Protein AF-A0A358PIS2-F1 (afdb_monomer_lite)

Structure (mmCIF, N/CA/C/O backbone):
data_AF-A0A358PIS2-F1
#
_entry.id   AF-A0A358PIS2-F1
#
loop_
_atom_site.group_PDB
_atom_site.id
_atom_site.type_symbol
_atom_site.label_atom_id
_atom_site.label_alt_id
_atom_site.label_comp_id
_atom_site.label_asym_id
_atom_site.label_entity_id
_atom_site.label_seq_id
_atom_site.pdbx_PDB_ins_code
_atom_site.Cartn_x
_atom_site.Cartn_y
_atom_site.Cartn_z
_atom_site.occupancy
_atom_site.B_iso_or_equiv
_atom_site.auth_seq_id
_atom_site.auth_comp_id
_atom_site.auth_asym_id
_atom_site.auth_atom_id
_atom_site.pdbx_PDB_model_num
ATOM 1 N N . ASN A 1 1 ? 1.738 -4.407 18.887 1.00 86.12 1 ASN A N 1
ATOM 2 C CA . ASN A 1 1 ? 1.265 -5.469 19.805 1.00 86.12 1 ASN A CA 1
ATOM 3 C C . ASN A 1 1 ? -0.215 -5.303 20.120 1.00 86.12 1 ASN A C 1
ATOM 5 O O . ASN A 1 1 ? -0.582 -5.015 21.252 1.00 86.12 1 ASN A O 1
ATOM 9 N N . TYR A 1 2 ? -1.059 -5.470 19.109 1.00 96.38 2 TYR A N 1
ATOM 10 C CA . TYR A 1 2 ? -2.505 -5.566 19.264 1.00 96.38 2 TYR A CA 1
ATOM 11 C C . TYR A 1 2 ? -2.885 -6.890 19.948 1.00 96.38 2 TYR A C 1
ATOM 13 O O . TYR A 1 2 ? -2.220 -7.907 19.746 1.00 96.38 2 TYR A O 1
ATOM 21 N N . ASP A 1 3 ? -3.918 -6.888 20.786 1.00 96.06 3 ASP A N 1
ATOM 22 C CA . ASP A 1 3 ? -4.254 -7.997 21.689 1.00 96.06 3 ASP A CA 1
ATOM 23 C C . ASP A 1 3 ? -5.339 -8.950 21.153 1.00 96.06 3 ASP A C 1
ATOM 25 O O . ASP A 1 3 ? -5.539 -10.032 21.720 1.00 96.06 3 ASP A O 1
ATOM 29 N N . GLY A 1 4 ? -5.977 -8.594 20.035 1.00 96.25 4 GLY A N 1
ATOM 30 C CA . GLY A 1 4 ? -7.097 -9.323 19.434 1.00 96.25 4 GLY A CA 1
ATOM 31 C C . GLY A 1 4 ? -8.482 -8.842 19.889 1.00 96.25 4 GLY A C 1
ATOM 32 O O . GLY A 1 4 ? -9.477 -9.465 19.522 1.00 96.25 4 GLY A O 1
ATOM 33 N N . GLY A 1 5 ? -8.555 -7.778 20.698 1.00 97.12 5 GLY A N 1
ATOM 34 C CA . GLY A 1 5 ? -9.789 -7.210 21.243 1.00 97.12 5 GLY A CA 1
ATOM 35 C C . GLY A 1 5 ? -10.329 -5.997 20.481 1.00 97.12 5 GLY A C 1
ATOM 36 O O . GLY A 1 5 ? -9.992 -5.736 19.331 1.00 97.12 5 GLY A O 1
ATOM 37 N N . ASP A 1 6 ? -11.207 -5.233 21.115 1.00 97.75 6 ASP A N 1
ATOM 38 C CA . ASP A 1 6 ? -11.728 -4.000 20.523 1.00 97.75 6 ASP A CA 1
ATOM 39 C C . ASP A 1 6 ? -10.640 -2.906 20.465 1.00 97.75 6 ASP A C 1
ATOM 41 O O . ASP A 1 6 ? -9.876 -2.727 21.414 1.00 97.75 6 ASP A O 1
ATOM 45 N N . VAL A 1 7 ? -10.599 -2.129 19.377 1.00 97.25 7 VAL A N 1
ATOM 46 C CA . VAL A 1 7 ? -9.720 -0.954 19.231 1.00 97.25 7 VAL A CA 1
ATOM 47 C C . VAL A 1 7 ? -10.571 0.307 19.192 1.00 97.25 7 VAL A C 1
ATOM 49 O O . VAL A 1 7 ? -11.283 0.557 18.217 1.00 97.25 7 VAL A O 1
ATOM 52 N N . VAL A 1 8 ? -10.502 1.107 20.255 1.00 96.81 8 VAL A N 1
ATOM 53 C CA . VAL A 1 8 ? -11.175 2.411 20.324 1.00 96.81 8 VAL A CA 1
ATOM 54 C C . VAL A 1 8 ? -10.423 3.416 19.455 1.00 96.81 8 VAL A C 1
ATOM 56 O O . VAL A 1 8 ? -9.211 3.574 19.588 1.00 96.81 8 VAL A O 1
ATOM 59 N N . LEU A 1 9 ? -11.147 4.102 18.572 1.00 97.00 9 LEU A N 1
ATOM 60 C CA . LEU A 1 9 ? -10.581 5.089 17.659 1.00 97.00 9 LEU A CA 1
ATOM 61 C C . LEU A 1 9 ? -10.703 6.486 18.272 1.00 97.00 9 LEU A C 1
ATOM 63 O O . LEU A 1 9 ? -11.781 7.090 18.264 1.00 97.00 9 LEU A O 1
ATOM 67 N N . GLY A 1 10 ? -9.594 6.975 18.832 1.00 93.75 10 GLY A N 1
ATOM 68 C CA . GLY A 1 10 ? -9.508 8.297 19.455 1.00 93.75 10 GLY A CA 1
ATOM 69 C C . GLY A 1 10 ? -10.609 8.538 20.493 1.00 93.75 10 GLY A C 1
ATOM 70 O O . GLY A 1 10 ? -10.865 7.705 21.361 1.00 93.75 10 GLY A O 1
ATOM 71 N N . THR A 1 11 ? -11.279 9.687 20.388 1.00 96.00 11 THR A N 1
ATOM 72 C CA . THR A 1 11 ? -12.439 10.068 21.216 1.00 96.00 11 THR A CA 1
ATOM 73 C C . THR A 1 11 ? -13.751 10.089 20.425 1.00 96.00 11 THR A C 1
ATOM 75 O O . THR A 1 11 ? -14.778 10.525 20.940 1.00 96.00 11 THR A O 1
ATOM 78 N N . SER A 1 12 ? -13.745 9.590 19.184 1.00 96.19 12 SER A N 1
ATOM 79 C CA . SER A 1 12 ? -14.900 9.632 18.273 1.00 96.19 12 SER A CA 1
ATOM 80 C C . SER A 1 12 ? -16.078 8.747 18.705 1.00 96.19 12 SER A C 1
ATOM 82 O O . SER A 1 12 ? -17.166 8.834 18.136 1.00 96.19 12 SER A O 1
ATOM 84 N N . GLY A 1 13 ? -15.858 7.847 19.669 1.00 95.69 13 GLY A N 1
ATOM 85 C CA . GLY A 1 13 ? -16.807 6.798 20.047 1.00 95.69 13 GLY A CA 1
ATOM 86 C C . GLY A 1 13 ? -16.874 5.634 19.049 1.00 95.69 13 GLY A C 1
ATOM 87 O O . GLY A 1 13 ? -17.671 4.716 19.241 1.00 95.69 13 GLY A O 1
ATOM 88 N N . ARG A 1 14 ? -16.052 5.641 17.988 1.00 96.31 14 ARG A N 1
ATOM 89 C CA . ARG A 1 14 ? -15.947 4.531 17.031 1.00 96.31 14 ARG A CA 1
ATOM 90 C C . ARG A 1 14 ? -14.978 3.468 17.537 1.00 96.31 14 ARG A C 1
ATOM 92 O O . ARG A 1 14 ? -13.999 3.764 18.219 1.00 96.31 14 ARG A O 1
ATOM 99 N N . VAL A 1 15 ? -15.266 2.218 17.185 1.00 97.00 15 VAL A N 1
ATOM 100 C CA . VAL A 1 15 ? -14.518 1.045 17.643 1.00 97.00 15 VAL A CA 1
ATOM 101 C C . VAL A 1 15 ? -14.379 0.049 16.496 1.00 97.00 15 VAL A C 1
ATOM 103 O O . VAL A 1 15 ? -15.381 -0.311 15.869 1.00 97.00 15 VAL A O 1
ATOM 106 N N . LEU A 1 16 ? -13.156 -0.423 16.247 1.00 96.25 16 LEU A N 1
ATOM 107 C CA . LEU A 1 16 ? -12.922 -1.635 15.460 1.00 96.25 16 LEU A CA 1
ATOM 108 C C . LEU A 1 16 ? -13.156 -2.825 16.384 1.00 96.25 16 LEU A C 1
ATOM 110 O O . LEU A 1 16 ? -12.461 -2.969 17.385 1.00 96.25 16 LEU A O 1
ATOM 114 N N . SER A 1 17 ? -14.158 -3.647 16.080 1.00 96.75 17 SER A N 1
ATOM 115 C CA . SER A 1 17 ? -14.550 -4.756 16.950 1.00 96.75 17 SER A CA 1
ATOM 116 C C . SER A 1 17 ? -14.517 -6.080 16.197 1.00 96.75 17 SER A C 1
ATOM 118 O O . SER A 1 17 ? -15.090 -6.140 15.102 1.00 96.75 17 SER A O 1
ATOM 120 N N . PRO A 1 18 ? -13.983 -7.166 16.792 1.00 96.88 18 PRO A N 1
ATOM 121 C CA . PRO A 1 18 ? -14.067 -8.515 16.233 1.00 96.88 18 PRO A CA 1
ATOM 122 C C . PRO A 1 18 ? -15.493 -8.966 15.894 1.00 96.88 18 PRO A C 1
ATOM 124 O O . PRO A 1 18 ? -15.689 -9.813 15.029 1.00 96.88 18 PRO A O 1
ATOM 127 N N . LYS A 1 19 ? -16.514 -8.378 16.537 1.00 96.12 19 LYS A N 1
ATOM 128 C CA . LYS A 1 19 ? -17.925 -8.649 16.218 1.00 96.12 19 LYS A CA 1
ATOM 129 C C . LYS A 1 19 ? -18.324 -8.172 14.820 1.00 96.12 19 LYS A C 1
ATOM 131 O O . LYS A 1 19 ? -19.203 -8.767 14.209 1.00 96.12 19 LYS A O 1
ATOM 136 N N . LYS A 1 20 ? -17.723 -7.075 14.347 1.00 95.19 20 LYS A N 1
ATOM 137 C CA . LYS A 1 20 ? -17.972 -6.487 13.019 1.00 95.19 20 LYS A CA 1
ATOM 138 C C . LYS A 1 20 ? -16.917 -6.896 11.997 1.00 95.19 20 LYS A C 1
ATOM 140 O O . LYS A 1 20 ? -17.224 -6.976 10.816 1.00 95.19 20 LYS A O 1
ATOM 145 N N . LEU A 1 21 ? -15.692 -7.137 12.459 1.00 94.50 21 LEU A N 1
ATOM 146 C CA . LEU A 1 21 ? -14.533 -7.503 11.654 1.00 94.50 21 LEU A CA 1
ATOM 147 C C . LEU A 1 21 ? -13.994 -8.850 12.159 1.00 94.50 21 LEU A C 1
ATOM 149 O O . LEU A 1 21 ? -13.056 -8.868 12.955 1.00 94.50 21 LEU A O 1
ATOM 153 N N . PRO A 1 22 ? -14.572 -9.990 11.734 1.00 95.62 22 PRO A N 1
ATOM 154 C CA . PRO A 1 22 ? -14.203 -11.307 12.260 1.00 95.62 22 PRO A CA 1
ATO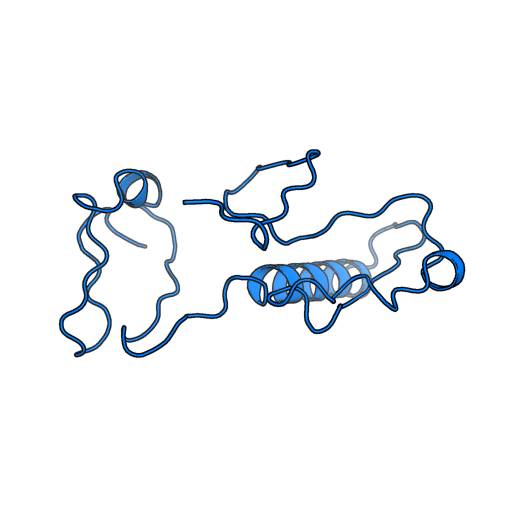M 155 C C . PRO A 1 22 ? -12.742 -11.697 12.016 1.00 95.62 22 PRO A C 1
ATOM 157 O O . PRO A 1 22 ? -12.216 -12.549 12.725 1.00 95.62 22 PRO A O 1
ATOM 160 N N . HIS A 1 23 ? -12.082 -11.075 11.034 1.00 92.62 23 HIS A N 1
ATOM 161 C CA . HIS A 1 23 ? -10.661 -11.284 10.767 1.00 92.62 23 HIS A CA 1
ATOM 162 C C . HIS A 1 23 ? -9.757 -10.542 11.760 1.00 92.62 23 HIS A C 1
ATOM 164 O O . HIS A 1 23 ? -8.605 -10.918 11.908 1.00 92.62 23 HIS A O 1
ATOM 170 N N . LEU A 1 24 ? -10.249 -9.524 12.474 1.00 95.19 24 LEU A N 1
ATOM 171 C CA . LEU A 1 24 ?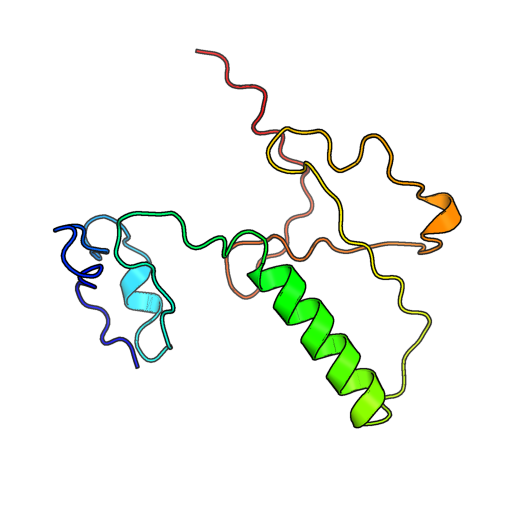 -9.419 -8.665 13.321 1.00 95.19 24 LEU A CA 1
ATOM 172 C C . LEU A 1 24 ? -8.577 -9.456 14.350 1.00 95.19 24 LEU A C 1
ATOM 174 O O . LEU A 1 24 ? -7.379 -9.191 14.440 1.00 95.19 24 LEU A O 1
ATOM 178 N N . PRO A 1 25 ? -9.099 -10.491 15.048 1.00 96.69 25 PRO A N 1
ATOM 179 C CA . PRO A 1 25 ? -8.294 -11.306 15.961 1.00 96.69 25 PRO A CA 1
ATOM 180 C C . PRO A 1 25 ? -7.096 -12.023 15.321 1.00 96.69 25 PRO A C 1
ATOM 182 O O . PRO A 1 25 ? -6.146 -12.340 16.039 1.00 96.69 25 PRO A O 1
ATOM 185 N N . SER A 1 26 ? -7.100 -12.274 14.003 1.00 95.50 26 SER A N 1
ATOM 186 C CA . SER A 1 26 ? -5.950 -12.881 13.313 1.00 95.50 26 SER A CA 1
ATOM 187 C C . SER A 1 26 ? -4.720 -11.964 13.317 1.00 95.50 26 SER A C 1
ATOM 189 O O . SER A 1 26 ? -3.594 -12.445 13.220 1.00 95.50 26 SER A O 1
ATOM 191 N N . LEU A 1 27 ? -4.920 -10.655 13.518 1.00 95.62 27 LEU A N 1
ATOM 192 C CA . LEU A 1 27 ? -3.862 -9.646 13.592 1.00 95.62 27 LEU A CA 1
ATOM 193 C C . LEU A 1 27 ? -3.234 -9.530 14.989 1.00 95.62 27 LEU A C 1
ATOM 195 O O . LEU A 1 27 ? -2.403 -8.649 15.228 1.00 95.62 27 LEU A O 1
ATOM 199 N N . LYS A 1 28 ? -3.619 -10.384 15.945 1.00 97.00 28 LYS A N 1
ATOM 200 C CA . LYS A 1 28 ? -3.041 -10.381 17.293 1.00 97.00 28 LYS A CA 1
ATOM 201 C C . LYS A 1 28 ? -1.512 -10.471 17.232 1.00 97.00 28 LYS A C 1
ATOM 203 O O . LYS A 1 28 ? -0.938 -11.292 16.525 1.00 97.00 28 LYS A O 1
ATOM 208 N N . GLY A 1 29 ? -0.845 -9.615 17.999 1.00 97.06 29 GLY A N 1
ATOM 209 C CA . GLY A 1 29 ? 0.611 -9.474 18.019 1.00 97.06 29 GLY A CA 1
ATOM 210 C C . GLY A 1 29 ? 1.159 -8.471 17.001 1.00 97.06 29 GLY A C 1
ATOM 211 O O . GLY A 1 29 ? 2.230 -7.917 17.239 1.00 97.06 29 GLY A O 1
ATOM 212 N N . LYS A 1 30 ? 0.422 -8.141 15.934 1.00 96.31 30 LYS A N 1
ATOM 213 C CA . LYS A 1 30 ? 0.840 -7.135 14.944 1.00 96.31 30 LYS A CA 1
ATOM 214 C C . LYS A 1 30 ? 0.736 -5.712 15.517 1.00 96.31 30 LYS A C 1
ATOM 216 O O . LYS A 1 30 ? 0.235 -5.484 16.628 1.00 96.31 30 LYS A O 1
ATOM 221 N N . THR A 1 31 ? 1.249 -4.730 14.786 1.00 96.94 31 THR A N 1
ATOM 222 C CA . THR A 1 31 ? 1.059 -3.305 15.090 1.00 96.94 31 THR A CA 1
ATOM 223 C C . THR A 1 31 ? -0.030 -2.767 14.181 1.00 96.94 31 THR A C 1
ATOM 225 O O . THR A 1 31 ? 0.107 -2.842 12.968 1.00 96.94 31 THR A O 1
ATOM 228 N N . LEU A 1 32 ? -1.105 -2.248 14.772 1.00 96.00 32 LEU A N 1
ATOM 229 C CA . LEU A 1 32 ? -2.168 -1.593 14.021 1.00 96.00 32 LEU A CA 1
ATOM 230 C C . LEU A 1 32 ? -1.894 -0.094 13.969 1.00 96.00 32 LEU A C 1
ATOM 232 O O . LEU A 1 32 ? -1.652 0.528 15.005 1.00 96.00 32 LEU A O 1
ATOM 236 N N . ILE A 1 33 ? -1.960 0.465 12.768 1.00 96.44 33 ILE A N 1
ATOM 237 C CA . ILE A 1 33 ? -1.990 1.905 12.533 1.00 96.44 33 ILE A CA 1
ATOM 238 C C . ILE A 1 33 ? -3.441 2.240 12.211 1.00 96.44 33 ILE A C 1
ATOM 240 O O . ILE A 1 33 ? -4.035 1.642 11.319 1.00 96.44 33 ILE A O 1
ATOM 244 N N . VAL A 1 34 ? -4.038 3.140 12.985 1.00 96.25 34 VAL A N 1
ATOM 245 C CA . VAL A 1 34 ? -5.467 3.461 12.905 1.00 96.25 34 VAL A CA 1
ATOM 246 C C . VAL A 1 34 ? -5.672 4.969 12.952 1.00 96.25 34 VAL A C 1
ATOM 248 O O . VAL A 1 34 ? -4.788 5.709 13.383 1.00 96.25 34 VAL A O 1
ATOM 251 N N . THR A 1 35 ? -6.846 5.428 12.524 1.00 97.06 35 THR A N 1
ATOM 252 C CA . THR A 1 35 ? -7.245 6.832 12.681 1.00 97.06 35 THR A CA 1
ATOM 253 C C . THR A 1 35 ? -7.785 7.106 14.082 1.00 97.06 35 THR A C 1
ATOM 255 O O . THR A 1 35 ? -7.992 6.199 14.889 1.00 97.06 35 THR A O 1
ATOM 258 N N . ASP A 1 36 ? -8.091 8.370 14.363 1.00 96.94 36 ASP A N 1
ATOM 259 C CA . ASP A 1 36 ? -8.880 8.766 15.533 1.00 96.94 36 ASP A CA 1
ATOM 260 C C . ASP A 1 36 ? -10.395 8.537 15.345 1.00 96.94 36 ASP A C 1
ATOM 262 O O . ASP A 1 36 ? -11.209 8.922 16.185 1.00 96.94 36 ASP A O 1
ATOM 266 N N . GLY A 1 37 ? -10.780 7.922 14.224 1.00 96.50 37 GLY A N 1
ATOM 267 C CA . GLY A 1 37 ? -12.153 7.640 13.849 1.00 96.50 37 GLY A CA 1
ATOM 268 C C . GLY A 1 37 ? -12.882 8.815 13.205 1.00 96.50 37 GLY A C 1
ATOM 269 O O . GLY A 1 37 ? -14.039 8.638 12.843 1.00 96.50 37 GLY A O 1
ATOM 270 N N . THR A 1 38 ? -12.273 9.985 13.014 1.00 96.69 38 THR A N 1
ATOM 271 C CA . THR A 1 38 ? -12.937 11.127 12.357 1.00 96.69 38 THR A CA 1
ATOM 272 C C . THR A 1 38 ? -12.712 11.169 10.845 1.00 96.69 38 THR A C 1
ATOM 274 O O . THR A 1 38 ? -13.536 11.728 10.123 1.00 96.69 38 THR A O 1
ATOM 277 N N . THR A 1 39 ? -11.669 10.496 10.355 1.00 96.12 39 THR A N 1
ATOM 278 C CA . THR A 1 39 ? -11.321 10.389 8.931 1.00 96.12 39 THR A CA 1
ATOM 279 C C . THR A 1 39 ? -11.011 8.947 8.523 1.00 96.12 39 THR A C 1
ATOM 281 O O . THR A 1 39 ? -10.913 8.044 9.363 1.00 96.12 39 THR A O 1
ATOM 284 N N . VAL A 1 40 ? -10.820 8.743 7.217 1.00 95.44 40 VAL A N 1
ATOM 285 C CA . VAL A 1 40 ? -10.111 7.575 6.674 1.00 95.44 40 VAL A CA 1
ATOM 286 C C . VAL A 1 40 ? -8.610 7.676 6.954 1.00 95.44 40 VAL A C 1
ATOM 288 O O . VAL A 1 40 ? -8.097 8.768 7.215 1.00 95.44 40 VAL A O 1
ATOM 291 N N . LEU A 1 41 ? -7.915 6.534 6.933 1.00 97.06 41 LEU A N 1
ATOM 292 C CA . LEU A 1 41 ? -6.462 6.478 7.133 1.00 97.06 41 LEU A CA 1
ATOM 293 C C . LEU A 1 41 ? -5.705 6.871 5.860 1.00 97.06 41 LEU A C 1
ATOM 295 O O . LEU A 1 41 ? -4.658 7.509 5.942 1.00 97.06 41 LEU A O 1
ATOM 299 N N . GLY A 1 42 ? -6.254 6.495 4.700 1.00 96.31 42 GLY A N 1
ATOM 300 C CA . GLY A 1 42 ? -5.537 6.502 3.426 1.00 96.31 42 GLY A CA 1
ATOM 301 C C . GLY A 1 42 ? -4.469 5.412 3.365 1.00 96.31 42 GLY A C 1
ATOM 302 O O . GLY A 1 42 ? -3.393 5.673 2.845 1.00 96.31 42 GLY A O 1
ATOM 303 N N . GLY A 1 43 ? -4.720 4.255 3.999 1.00 95.94 43 GLY A N 1
ATOM 304 C CA . GLY A 1 43 ? -3.864 3.074 3.836 1.00 95.94 43 GLY A CA 1
ATOM 305 C C . GLY A 1 43 ? -3.874 2.623 2.380 1.00 95.94 43 GLY A C 1
ATOM 306 O O . GLY A 1 43 ? -2.816 2.516 1.783 1.00 95.94 43 GLY A O 1
ATOM 307 N N . ASP A 1 44 ? -5.071 2.515 1.821 1.00 95.12 44 ASP A N 1
ATOM 308 C CA . ASP A 1 44 ? -5.331 2.562 0.387 1.00 95.12 44 ASP A CA 1
ATOM 309 C C . ASP A 1 44 ? -5.098 4.006 -0.134 1.00 95.12 44 ASP A C 1
ATOM 311 O O . ASP A 1 44 ? -5.717 4.954 0.379 1.00 95.12 44 ASP A O 1
ATOM 315 N N . ASP A 1 45 ? -4.122 4.274 -1.013 1.00 95.62 45 ASP A N 1
ATOM 316 C CA . ASP A 1 45 ? -2.964 3.420 -1.383 1.00 95.62 45 ASP A CA 1
ATOM 317 C C . ASP A 1 45 ? -1.615 3.990 -0.882 1.00 95.62 45 ASP A C 1
ATOM 319 O O . ASP A 1 45 ? -0.526 3.816 -1.439 1.00 95.62 45 ASP A O 1
ATOM 323 N N . LYS A 1 46 ? -1.626 4.759 0.213 1.00 98.12 46 LYS A N 1
ATOM 324 C CA . LYS A 1 46 ? -0.361 5.309 0.742 1.00 98.12 46 LYS A CA 1
ATOM 325 C C . LYS A 1 46 ? 0.510 4.242 1.399 1.00 98.12 46 LYS A C 1
ATOM 327 O O . LYS A 1 46 ? 1.707 4.485 1.564 1.00 98.12 46 LYS A O 1
ATOM 332 N N . ALA A 1 47 ? -0.058 3.101 1.785 1.00 97.75 47 ALA A N 1
ATOM 333 C CA . ALA A 1 47 ? 0.702 1.945 2.238 1.00 97.75 47 ALA A CA 1
ATOM 334 C C . ALA A 1 47 ? 1.538 1.373 1.086 1.00 97.75 47 ALA A C 1
ATOM 336 O O . ALA A 1 47 ? 2.759 1.300 1.238 1.00 97.75 47 ALA A O 1
ATOM 337 N N . GLY A 1 48 ? 0.934 1.111 -0.079 1.00 97.38 48 GLY A N 1
ATOM 338 C CA . GLY A 1 48 ? 1.641 0.646 -1.271 1.00 97.38 48 GLY A CA 1
ATOM 339 C C . GLY A 1 48 ? 2.738 1.604 -1.719 1.00 97.38 48 GLY A C 1
ATOM 340 O O . GLY A 1 48 ? 3.887 1.204 -1.933 1.00 97.38 48 GLY A O 1
ATOM 341 N N . ILE A 1 49 ? 2.447 2.910 -1.746 1.00 98.38 49 ILE A N 1
ATOM 342 C CA . ILE A 1 49 ? 3.457 3.936 -2.054 1.00 98.38 49 ILE A CA 1
ATOM 343 C C . ILE A 1 49 ? 4.631 3.879 -1.064 1.00 98.38 49 ILE A C 1
ATOM 345 O O . ILE A 1 49 ? 5.794 3.915 -1.479 1.00 98.38 49 ILE A O 1
ATOM 349 N N . ALA A 1 50 ? 4.357 3.797 0.242 1.00 98.44 50 ALA A N 1
ATOM 350 C CA . ALA A 1 50 ? 5.406 3.719 1.255 1.00 98.44 50 ALA A CA 1
ATOM 351 C C . ALA A 1 50 ? 6.258 2.449 1.090 1.00 98.44 50 ALA A C 1
ATOM 353 O O . ALA A 1 50 ? 7.486 2.521 1.159 1.00 98.44 50 ALA A O 1
ATOM 354 N N . GLU A 1 51 ? 5.627 1.310 0.808 1.00 98.38 51 GLU A N 1
ATOM 355 C CA . GLU A 1 51 ? 6.294 0.029 0.568 1.00 98.38 51 GLU A CA 1
ATOM 356 C C . GLU A 1 51 ? 7.210 0.075 -0.660 1.00 98.38 51 GLU A C 1
ATOM 358 O O . GLU A 1 51 ? 8.376 -0.324 -0.567 1.00 98.38 51 GLU A O 1
ATOM 363 N N . ILE A 1 52 ? 6.736 0.634 -1.780 1.00 98.44 52 ILE A N 1
ATOM 364 C CA . ILE A 1 52 ? 7.528 0.840 -3.002 1.00 98.44 52 ILE A CA 1
ATOM 365 C C . ILE A 1 52 ? 8.752 1.711 -2.702 1.00 98.44 52 ILE A C 1
ATOM 367 O O . ILE A 1 52 ? 9.882 1.337 -3.032 1.00 98.44 52 ILE A O 1
ATOM 371 N N . MET A 1 53 ? 8.553 2.854 -2.039 1.00 98.62 53 MET A N 1
ATOM 372 C CA . MET A 1 53 ? 9.639 3.782 -1.713 1.00 98.62 53 MET A CA 1
ATOM 373 C C . MET A 1 53 ? 10.687 3.136 -0.800 1.00 98.62 53 MET A C 1
ATOM 375 O O . MET A 1 53 ? 11.886 3.253 -1.064 1.00 98.62 53 MET A O 1
ATOM 379 N N . THR A 1 54 ? 10.259 2.398 0.228 1.00 98.56 54 THR A N 1
ATOM 380 C CA . THR A 1 54 ? 11.165 1.650 1.110 1.00 98.56 54 THR A CA 1
ATOM 381 C C . THR A 1 54 ? 11.893 0.529 0.366 1.00 98.56 54 THR A C 1
ATOM 383 O O . THR A 1 54 ? 13.087 0.318 0.585 1.00 98.56 54 THR A O 1
ATOM 386 N N . ALA A 1 55 ? 11.229 -0.194 -0.536 1.00 98.06 55 ALA A N 1
ATOM 387 C CA . ALA A 1 55 ? 11.877 -1.238 -1.326 1.00 98.06 55 ALA A CA 1
ATOM 388 C C . ALA A 1 55 ? 13.002 -0.662 -2.202 1.00 98.06 55 ALA A C 1
ATOM 390 O O . ALA A 1 55 ? 14.112 -1.201 -2.205 1.00 98.06 55 ALA A O 1
ATOM 391 N N . ILE A 1 56 ? 12.748 0.461 -2.881 1.00 97.94 56 ILE A N 1
ATOM 392 C CA . ILE A 1 56 ? 13.743 1.164 -3.704 1.00 97.94 56 ILE A CA 1
ATOM 393 C C . ILE A 1 56 ? 14.904 1.671 -2.846 1.00 97.94 56 ILE A C 1
ATOM 395 O O . ILE A 1 56 ? 16.065 1.457 -3.200 1.00 97.94 56 ILE A O 1
ATOM 399 N N . GLU A 1 57 ? 14.615 2.298 -1.701 1.00 98.38 57 GLU A N 1
ATOM 400 C CA . GLU A 1 57 ? 15.644 2.761 -0.765 1.00 98.38 57 GLU A CA 1
ATOM 401 C C . GLU A 1 57 ? 16.574 1.613 -0.360 1.00 98.38 57 GLU A C 1
ATOM 403 O O . GLU A 1 57 ? 17.797 1.763 -0.384 1.00 98.38 57 GLU A O 1
ATOM 408 N N . ARG A 1 58 ? 16.020 0.442 -0.036 1.00 98.31 58 ARG A N 1
ATOM 409 C CA . ARG A 1 58 ? 16.808 -0.741 0.336 1.00 98.31 58 ARG A CA 1
ATOM 410 C C . ARG A 1 58 ? 17.631 -1.288 -0.818 1.00 98.31 58 ARG A C 1
ATOM 412 O O . ARG A 1 58 ? 18.768 -1.697 -0.612 1.00 98.31 58 ARG A O 1
ATOM 419 N N . VAL A 1 59 ? 17.080 -1.296 -2.029 1.00 98.31 59 VAL A N 1
ATOM 420 C CA . VAL A 1 59 ? 17.816 -1.710 -3.228 1.00 98.31 59 VAL A CA 1
ATOM 421 C C . VAL A 1 59 ? 19.047 -0.826 -3.441 1.00 98.31 59 VAL A C 1
ATOM 423 O O . VAL A 1 59 ? 20.142 -1.355 -3.634 1.00 98.31 59 VAL A O 1
ATOM 426 N N . ILE A 1 60 ? 18.882 0.495 -3.331 1.00 97.56 60 ILE A N 1
ATOM 427 C CA . ILE A 1 60 ? 19.960 1.474 -3.516 1.00 97.56 60 ILE A CA 1
ATOM 428 C C . ILE A 1 60 ? 20.973 1.406 -2.366 1.00 97.56 60 ILE A C 1
ATOM 430 O O . ILE A 1 60 ? 22.171 1.264 -2.601 1.00 97.56 60 ILE A O 1
ATOM 434 N N . SER A 1 61 ? 20.506 1.505 -1.119 1.00 98.38 61 SER A N 1
ATOM 435 C CA . SER A 1 61 ? 21.365 1.619 0.070 1.00 98.38 61 SER A CA 1
ATOM 436 C C . SER A 1 61 ? 22.149 0.345 0.375 1.00 98.38 61 SER A C 1
ATOM 438 O O . SER A 1 61 ? 23.289 0.417 0.830 1.00 98.38 61 SER A O 1
ATOM 440 N N . GLU A 1 62 ? 21.571 -0.821 0.090 1.00 98.25 62 GLU A N 1
ATOM 441 C CA . GLU A 1 62 ? 22.228 -2.113 0.277 1.00 98.25 62 GLU A CA 1
ATOM 442 C C . GLU A 1 62 ? 22.948 -2.594 -1.003 1.00 98.25 62 GLU A C 1
ATOM 444 O O . GLU A 1 62 ? 23.507 -3.690 -1.010 1.00 98.25 62 GLU A O 1
ATOM 449 N N . ASN A 1 63 ? 22.948 -1.794 -2.082 1.00 97.12 63 ASN A N 1
ATOM 450 C CA . ASN A 1 63 ? 23.538 -2.115 -3.389 1.00 97.12 63 ASN A CA 1
ATOM 451 C C . ASN A 1 63 ? 23.139 -3.516 -3.894 1.00 97.12 63 ASN A C 1
ATOM 453 O O . ASN A 1 63 ? 23.976 -4.332 -4.299 1.00 97.12 63 ASN A O 1
ATOM 457 N N . ARG A 1 64 ? 21.843 -3.828 -3.804 1.00 97.94 64 ARG A N 1
ATOM 458 C CA . ARG A 1 64 ? 21.321 -5.146 -4.178 1.00 97.94 64 ARG A CA 1
ATOM 459 C C . ARG A 1 64 ? 21.405 -5.321 -5.694 1.00 97.94 64 ARG A C 1
ATOM 461 O O . ARG A 1 64 ? 21.030 -4.404 -6.411 1.00 97.94 64 ARG A O 1
ATOM 468 N N . PRO A 1 65 ? 21.817 -6.482 -6.223 1.00 97.81 65 PRO A N 1
ATOM 469 C CA . PRO A 1 65 ? 21.704 -6.746 -7.653 1.00 97.81 65 PRO A CA 1
ATOM 470 C C . PRO A 1 65 ? 20.236 -6.711 -8.099 1.00 97.81 65 PRO A C 1
ATOM 472 O O . PRO A 1 65 ? 19.398 -7.399 -7.517 1.00 97.81 65 PRO A O 1
ATOM 475 N N . HIS A 1 66 ? 19.926 -5.933 -9.134 1.00 97.25 66 HIS A N 1
ATOM 476 C CA . HIS A 1 66 ? 18.578 -5.827 -9.690 1.00 97.25 66 HIS A CA 1
ATOM 477 C C . HIS A 1 66 ? 18.610 -5.547 -11.200 1.00 97.25 66 HIS A C 1
ATOM 479 O O . HIS A 1 66 ? 19.597 -5.042 -11.735 1.00 97.25 66 HIS A O 1
ATOM 485 N N . GLY A 1 67 ? 17.522 -5.895 -11.893 1.00 96.25 67 GLY A N 1
ATOM 486 C CA . GLY A 1 67 ? 17.287 -5.497 -13.284 1.00 96.25 67 GLY A CA 1
ATOM 487 C C . GLY A 1 67 ? 16.752 -4.066 -13.392 1.00 96.25 67 GLY A C 1
ATOM 488 O O . GLY A 1 67 ? 16.780 -3.304 -12.428 1.00 96.25 67 GLY A O 1
ATOM 489 N N . LYS A 1 68 ? 16.219 -3.682 -14.555 1.00 96.56 68 LYS A N 1
ATOM 490 C CA . LYS A 1 68 ? 15.523 -2.394 -14.692 1.00 96.56 68 LYS A CA 1
ATOM 491 C C . LYS A 1 68 ? 14.294 -2.373 -13.771 1.00 96.56 68 LYS A C 1
ATOM 493 O O . LYS A 1 68 ? 13.493 -3.300 -13.808 1.00 96.56 68 LYS A O 1
ATOM 498 N N . LEU A 1 69 ? 14.154 -1.316 -12.974 1.00 96.62 69 LEU A N 1
ATOM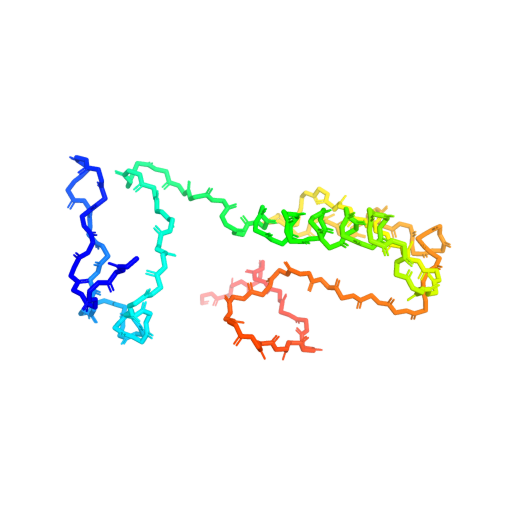 499 C CA . LEU A 1 69 ? 12.966 -1.053 -12.161 1.00 96.62 69 LEU A CA 1
ATOM 500 C C . LEU A 1 69 ? 12.258 0.180 -12.728 1.00 96.62 69 LEU A C 1
ATOM 502 O O . LEU A 1 69 ? 12.881 1.233 -12.865 1.00 96.62 69 LEU A O 1
ATOM 506 N N . CYS A 1 70 ? 10.978 0.038 -13.065 1.00 97.75 70 CYS A N 1
ATOM 507 C CA . CYS A 1 70 ? 10.109 1.129 -13.504 1.00 97.75 70 CYS A CA 1
ATOM 508 C C . CYS A 1 70 ? 9.052 1.366 -12.426 1.00 97.75 70 CYS A C 1
ATOM 510 O O . CYS A 1 70 ? 8.413 0.414 -11.985 1.00 97.75 70 CYS A O 1
ATOM 512 N N . ILE A 1 71 ? 8.892 2.614 -11.989 1.00 97.56 71 ILE A N 1
ATOM 513 C CA . ILE A 1 71 ? 8.003 2.987 -10.881 1.00 97.56 71 ILE A CA 1
ATOM 514 C C . ILE A 1 71 ? 7.096 4.116 -11.353 1.00 97.56 71 ILE A C 1
ATOM 516 O O . ILE A 1 71 ? 7.574 5.078 -11.955 1.00 97.56 71 ILE 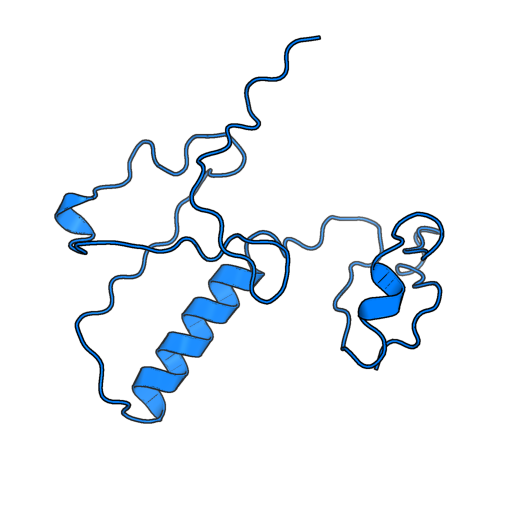A O 1
ATOM 520 N N . GLY A 1 72 ? 5.796 3.980 -11.103 1.00 96.50 72 GLY A N 1
ATOM 521 C CA . GLY A 1 72 ? 4.781 4.955 -11.476 1.00 96.50 72 GLY A CA 1
ATOM 522 C C . GLY A 1 72 ? 3.794 5.137 -10.333 1.00 96.50 72 GLY A C 1
ATOM 523 O O . GLY A 1 72 ? 3.429 4.166 -9.681 1.00 96.50 72 GLY A O 1
ATOM 524 N N . PHE A 1 73 ? 3.383 6.381 -10.105 1.00 97.31 73 PHE A N 1
ATOM 525 C CA . PHE A 1 73 ? 2.326 6.735 -9.163 1.00 97.31 73 PHE A CA 1
ATOM 526 C C . PHE A 1 73 ? 1.231 7.445 -9.949 1.00 97.31 73 PHE A C 1
ATOM 528 O O . PHE A 1 73 ? 1.486 8.486 -10.561 1.00 97.31 73 PHE A O 1
ATOM 535 N N . THR A 1 74 ? 0.041 6.858 -9.984 1.00 96.31 74 THR A N 1
ATOM 536 C CA . THR A 1 74 ? -1.084 7.363 -10.771 1.00 96.31 74 THR A CA 1
ATOM 537 C C . THR A 1 74 ? -1.975 8.280 -9.931 1.00 96.31 74 THR A C 1
ATOM 539 O O . THR A 1 74 ? -2.212 7.988 -8.760 1.00 96.31 74 THR A O 1
ATOM 542 N N . PRO A 1 75 ? -2.466 9.401 -10.486 1.00 95.75 75 PRO A N 1
ATOM 543 C CA . PRO A 1 75 ? -3.525 10.186 -9.854 1.00 95.75 75 PRO A CA 1
ATOM 544 C C . PRO A 1 75 ? -4.885 9.493 -10.032 1.00 95.75 75 PRO A C 1
ATOM 546 O O . PRO A 1 75 ? -4.983 8.561 -10.815 1.00 95.75 75 PRO A O 1
ATOM 549 N N . ASP A 1 76 ? -5.933 9.983 -9.368 1.00 93.56 76 ASP A N 1
ATOM 550 C CA . ASP A 1 76 ? -7.344 9.751 -9.735 1.00 93.56 76 ASP A CA 1
ATOM 551 C C . ASP A 1 76 ? -7.785 8.281 -9.953 1.00 93.56 76 ASP A C 1
ATOM 553 O O . ASP A 1 76 ? -8.722 8.017 -10.711 1.00 93.56 76 ASP A O 1
ATOM 557 N N . GLU A 1 77 ? -7.140 7.319 -9.283 1.00 92.44 77 GLU A N 1
ATOM 558 C CA . GLU A 1 77 ? -7.532 5.898 -9.305 1.00 92.44 77 GLU A CA 1
ATOM 559 C C . GLU A 1 77 ? -8.959 5.732 -8.757 1.00 92.44 77 GLU A C 1
ATOM 561 O O . GLU A 1 77 ? -9.831 5.253 -9.475 1.00 92.44 77 GLU A O 1
ATOM 566 N N . GLU A 1 78 ? -9.222 6.303 -7.579 1.00 89.56 78 GLU A N 1
ATOM 567 C CA . GLU A 1 78 ? -10.477 6.180 -6.815 1.00 89.56 78 GLU A CA 1
ATOM 568 C C . GLU A 1 78 ? -11.728 6.722 -7.539 1.00 89.56 78 GLU A C 1
ATOM 570 O O . GLU A 1 78 ? -12.869 6.513 -7.121 1.00 89.56 78 GLU A O 1
ATOM 575 N N . VAL A 1 79 ? -11.532 7.469 -8.631 1.00 89.88 79 VAL A N 1
ATOM 576 C CA . VAL A 1 79 ? -12.607 7.985 -9.500 1.00 89.88 79 VAL A CA 1
ATOM 577 C C . VAL A 1 79 ? -12.632 7.315 -10.879 1.00 89.88 79 VAL A C 1
ATOM 579 O O . VAL A 1 79 ? -13.400 7.723 -11.750 1.00 89.88 79 VAL A O 1
ATOM 582 N N . GLY A 1 80 ? -11.828 6.269 -11.068 1.00 88.00 80 GLY A N 1
ATOM 583 C CA . GLY A 1 80 ? -11.761 5.438 -12.264 1.00 88.00 80 GLY A CA 1
ATOM 584 C C . GLY A 1 80 ? -10.900 5.997 -13.397 1.00 88.00 80 GLY A C 1
ATOM 585 O O . GLY A 1 80 ? -10.997 5.485 -14.509 1.00 88.00 80 GLY A O 1
ATOM 586 N N . SER A 1 81 ? -10.079 7.022 -13.143 1.00 91.12 81 SER A N 1
ATOM 587 C CA . SER A 1 81 ? -9.317 7.739 -14.180 1.00 91.12 81 SER A CA 1
ATOM 588 C C . SER A 1 81 ? -7.800 7.566 -14.091 1.00 91.12 81 SER A C 1
ATOM 590 O O . SER A 1 81 ? -7.065 8.143 -14.896 1.00 91.12 81 SER A O 1
ATOM 592 N N . GLY A 1 82 ? -7.294 6.753 -13.161 1.00 88.25 82 GLY A N 1
ATOM 593 C CA . GLY A 1 82 ? -5.849 6.660 -12.930 1.00 88.25 82 GLY A CA 1
ATOM 594 C C . GLY A 1 82 ? -5.028 6.090 -14.084 1.00 88.25 82 GLY A C 1
ATOM 595 O O . GLY A 1 82 ? -3.852 6.428 -14.230 1.00 88.25 82 GLY A O 1
ATOM 596 N N . ALA A 1 83 ? -5.651 5.303 -14.961 1.00 90.00 83 ALA A N 1
ATOM 597 C CA . ALA A 1 83 ? -5.000 4.751 -16.146 1.00 90.00 83 ALA A CA 1
ATOM 598 C C . ALA A 1 83 ? -5.253 5.558 -17.433 1.00 90.00 83 ALA A C 1
ATOM 600 O O . ALA A 1 83 ? -4.578 5.309 -18.433 1.00 90.00 83 ALA A O 1
ATOM 601 N N . ASP A 1 84 ? -6.169 6.536 -17.426 1.00 93.25 84 ASP A N 1
ATOM 602 C CA . ASP A 1 84 ? -6.649 7.217 -18.643 1.00 93.25 84 ASP A CA 1
ATOM 603 C C . ASP A 1 84 ? -5.516 7.872 -19.446 1.00 93.25 84 ASP A C 1
ATOM 605 O O . ASP A 1 84 ? -5.542 7.900 -20.676 1.00 93.25 84 ASP A O 1
ATOM 609 N N . ASN A 1 85 ? -4.501 8.381 -18.742 1.00 95.06 85 ASN A N 1
ATOM 610 C CA . ASN A 1 85 ? -3.346 9.063 -19.325 1.00 95.06 85 ASN A CA 1
ATOM 611 C C . ASN A 1 85 ? -2.021 8.334 -19.049 1.00 95.06 85 ASN A C 1
ATOM 613 O O . ASN A 1 85 ? -0.948 8.932 -19.156 1.00 95.06 85 ASN A O 1
ATOM 617 N N . PHE A 1 86 ? -2.069 7.053 -18.672 1.00 96.00 86 PHE A N 1
ATOM 618 C CA . PHE A 1 86 ? -0.861 6.300 -18.358 1.00 96.00 86 PHE A CA 1
ATOM 619 C C . PHE A 1 86 ? -0.122 5.884 -19.638 1.00 96.00 86 PHE A C 1
ATOM 621 O O . PHE A 1 86 ? -0.561 5.013 -20.392 1.00 96.00 86 PHE A O 1
ATOM 628 N N . ASN A 1 87 ? 1.033 6.500 -19.895 1.00 96.62 87 ASN A N 1
ATOM 629 C CA . ASN A 1 87 ? 1.844 6.202 -21.073 1.00 96.62 87 ASN A CA 1
ATOM 630 C C . ASN A 1 87 ? 2.651 4.905 -20.886 1.00 96.62 87 ASN A C 1
ATOM 632 O O . ASN A 1 87 ? 3.802 4.920 -20.450 1.00 96.62 87 ASN A O 1
ATOM 636 N N . VAL A 1 88 ? 2.053 3.773 -21.264 1.00 95.12 88 VAL A N 1
ATOM 637 C CA . VAL A 1 88 ? 2.659 2.432 -21.143 1.00 95.12 88 VAL A CA 1
ATOM 638 C C . VAL A 1 88 ? 4.008 2.329 -21.866 1.00 95.12 88 VAL A C 1
ATOM 640 O O . VAL A 1 88 ? 4.947 1.721 -21.350 1.00 95.12 88 VAL A O 1
ATOM 643 N N . ALA A 1 89 ? 4.132 2.943 -23.047 1.00 96.56 89 ALA A N 1
ATOM 644 C CA . ALA A 1 89 ? 5.367 2.887 -23.828 1.00 96.56 89 ALA A CA 1
ATOM 645 C C . ALA A 1 89 ? 6.521 3.621 -23.125 1.00 96.56 89 ALA A C 1
ATOM 647 O O . ALA A 1 89 ? 7.654 3.143 -23.133 1.00 96.56 89 ALA A O 1
ATOM 648 N N . GLU A 1 90 ? 6.230 4.761 -22.495 1.00 97.00 90 GLU A N 1
ATOM 649 C CA . GLU A 1 90 ? 7.203 5.532 -21.716 1.00 97.00 90 GLU A CA 1
ATOM 650 C C . GLU A 1 90 ? 7.536 4.868 -20.377 1.00 97.00 90 GLU A C 1
ATOM 652 O O . GLU A 1 90 ? 8.701 4.862 -19.976 1.00 97.00 90 GLU A O 1
ATOM 657 N N . PHE A 1 91 ? 6.553 4.234 -19.728 1.00 97.69 91 PHE A N 1
ATOM 658 C CA . PHE A 1 91 ? 6.780 3.438 -18.521 1.00 97.69 91 PHE A CA 1
ATOM 659 C C . PHE A 1 91 ? 7.808 2.321 -18.769 1.00 97.69 91 PHE A C 1
ATOM 661 O O . PHE A 1 91 ? 8.694 2.075 -17.948 1.00 97.69 91 PHE A O 1
ATOM 668 N N . GLY A 1 92 ? 7.752 1.692 -19.948 1.00 96.94 92 GLY A N 1
ATOM 669 C CA . GLY A 1 92 ? 8.856 0.899 -20.487 1.00 96.94 92 GLY A CA 1
ATOM 670 C C . GLY A 1 92 ? 9.184 -0.357 -19.677 1.00 96.94 92 GLY A C 1
ATOM 671 O O . GLY A 1 92 ? 10.367 -0.684 -19.526 1.00 96.94 92 GLY A O 1
ATOM 672 N N . ALA A 1 93 ? 8.160 -1.017 -19.138 1.00 97.00 93 ALA A N 1
ATOM 673 C CA . ALA A 1 93 ? 8.241 -2.323 -18.492 1.00 97.00 93 ALA A CA 1
ATOM 674 C C . ALA A 1 93 ? 7.399 -3.345 -19.271 1.00 97.00 93 ALA A C 1
ATOM 676 O O . ALA A 1 93 ? 6.340 -2.998 -19.789 1.00 97.00 93 ALA A O 1
ATOM 677 N N . ASP A 1 94 ? 7.856 -4.598 -19.331 1.00 95.38 94 ASP A N 1
ATOM 678 C CA . ASP A 1 94 ? 7.117 -5.688 -19.991 1.00 95.38 94 ASP A CA 1
ATOM 679 C C . ASP A 1 94 ? 5.879 -6.122 -19.186 1.00 95.38 94 ASP A C 1
ATOM 681 O O . ASP A 1 94 ? 4.903 -6.625 -19.739 1.00 95.38 94 ASP A O 1
ATOM 685 N N . PHE A 1 95 ? 5.933 -5.935 -17.867 1.00 94.44 95 PHE A N 1
ATOM 686 C CA . PHE A 1 95 ? 4.871 -6.214 -16.908 1.00 94.44 95 PHE A CA 1
ATOM 687 C C . PHE A 1 95 ? 5.027 -5.302 -15.687 1.00 94.44 95 PHE A C 1
ATOM 689 O O . PHE A 1 95 ? 6.114 -4.785 -15.414 1.00 94.44 95 PHE A O 1
ATOM 696 N N . ALA A 1 96 ? 3.938 -5.119 -14.947 1.00 95.31 96 ALA A N 1
ATOM 697 C CA . ALA A 1 96 ? 3.891 -4.331 -13.723 1.00 95.31 96 ALA A CA 1
ATOM 698 C C . ALA A 1 96 ? 2.987 -5.014 -12.691 1.00 95.31 96 ALA A C 1
ATOM 700 O O . ALA A 1 96 ? 2.173 -5.865 -13.046 1.00 95.31 96 ALA A O 1
ATOM 701 N N . TYR A 1 97 ? 3.135 -4.612 -11.433 1.00 95.06 97 TYR A N 1
ATOM 702 C CA . TYR A 1 97 ? 2.257 -4.989 -10.331 1.00 95.06 97 TYR A CA 1
ATOM 703 C C . TYR A 1 97 ? 1.784 -3.700 -9.665 1.00 95.06 97 TYR A C 1
ATOM 705 O O . TYR A 1 97 ? 2.613 -2.836 -9.370 1.00 95.06 97 TYR A O 1
ATOM 713 N N . THR A 1 98 ? 0.480 -3.564 -9.452 1.00 95.19 98 THR A N 1
ATOM 714 C CA . THR A 1 98 ? -0.063 -2.559 -8.536 1.00 95.19 98 THR A CA 1
ATOM 715 C C . THR A 1 98 ? 0.129 -3.071 -7.113 1.00 95.19 98 THR A C 1
ATOM 717 O O . THR A 1 98 ? -0.053 -4.258 -6.842 1.00 95.19 98 THR A O 1
ATOM 720 N N . VAL A 1 99 ? 0.567 -2.196 -6.211 1.00 96.06 99 VAL A N 1
ATOM 721 C CA . VAL A 1 99 ? 0.745 -2.533 -4.791 1.00 96.06 99 VAL A CA 1
ATOM 722 C C . VAL A 1 99 ? -0.433 -1.951 -4.024 1.00 96.06 99 VAL A C 1
ATOM 724 O O . VAL A 1 99 ? -0.241 -1.172 -3.114 1.00 96.06 99 VAL A O 1
ATOM 727 N N . ASP A 1 100 ? -1.636 -2.328 -4.446 1.00 94.81 100 ASP A N 1
ATOM 728 C CA . ASP A 1 100 ? -2.911 -1.733 -4.021 1.00 94.81 100 ASP A CA 1
ATOM 729 C C . ASP A 1 100 ? -3.881 -2.818 -3.505 1.00 94.81 100 ASP A C 1
ATOM 731 O O . ASP A 1 100 ? -5.092 -2.795 -3.692 1.00 94.81 100 ASP A O 1
ATOM 735 N N . GLY A 1 101 ? -3.304 -3.891 -2.955 1.00 93.19 101 GLY A N 1
ATOM 736 C CA . GLY A 1 101 ? -4.045 -5.018 -2.391 1.00 93.19 101 GLY A CA 1
ATOM 737 C C . GLY A 1 101 ? -4.420 -4.791 -0.926 1.00 93.19 101 GLY A C 1
ATOM 738 O O . GLY A 1 101 ? -3.970 -3.845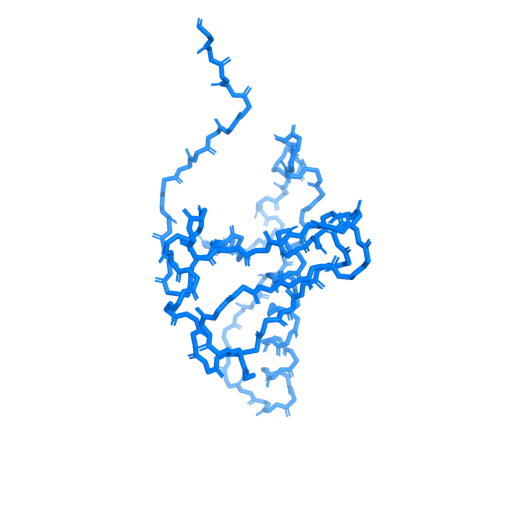 -0.279 1.00 93.19 101 GLY A O 1
ATOM 739 N N . GLY A 1 102 ? -5.207 -5.705 -0.356 1.00 90.50 102 GLY A N 1
ATOM 740 C CA . GLY A 1 102 ? -5.632 -5.614 1.039 1.00 90.50 102 GLY A CA 1
ATOM 741 C C . GLY A 1 102 ? -4.830 -6.510 1.978 1.00 90.50 102 GLY A C 1
ATOM 742 O O . GLY A 1 102 ? -4.259 -6.055 2.974 1.00 90.50 102 GLY A O 1
ATOM 743 N N . ALA A 1 103 ? -4.844 -7.817 1.723 1.00 89.12 103 ALA A N 1
ATOM 744 C CA . ALA A 1 103 ? -4.303 -8.805 2.651 1.00 89.12 103 ALA A CA 1
ATOM 745 C C . ALA A 1 103 ? -2.832 -9.158 2.369 1.00 89.12 103 ALA A C 1
ATOM 747 O O . ALA A 1 103 ? -2.374 -9.226 1.231 1.00 89.12 103 ALA A O 1
ATOM 748 N N . GLU A 1 104 ? -2.079 -9.470 3.430 1.00 88.56 104 GLU A N 1
ATOM 749 C CA . GLU A 1 104 ? -0.705 -9.974 3.305 1.00 88.56 104 GLU A CA 1
ATOM 750 C C . GLU A 1 104 ? -0.685 -11.263 2.459 1.00 88.56 104 GLU A C 1
ATOM 752 O O . GLU A 1 104 ? -1.307 -12.264 2.822 1.00 88.56 104 GLU A O 1
ATOM 757 N N . GLY A 1 105 ? 0.058 -11.243 1.349 1.00 89.50 105 GLY A N 1
ATOM 758 C CA . GLY A 1 105 ? 0.200 -12.384 0.436 1.00 89.50 105 GLY A CA 1
ATOM 759 C C . GLY A 1 105 ? -0.911 -12.525 -0.609 1.00 89.50 105 GLY A C 1
ATOM 760 O O . GLY A 1 105 ? -0.928 -13.522 -1.332 1.00 89.50 105 GLY A O 1
ATOM 761 N N . GLU A 1 106 ? -1.823 -11.560 -0.691 1.00 90.75 106 GLU A N 1
ATOM 762 C CA . GLU A 1 106 ? -2.851 -11.498 -1.726 1.00 90.75 106 GLU A CA 1
ATOM 763 C C . GLU A 1 106 ? -2.242 -11.242 -3.111 1.00 90.75 106 GLU A C 1
ATOM 765 O O . GLU A 1 106 ? -1.291 -10.475 -3.266 1.00 90.75 106 GLU A O 1
ATOM 770 N N . ILE A 1 107 ? -2.782 -11.929 -4.119 1.00 91.19 107 ILE A N 1
ATOM 771 C CA . ILE A 1 107 ? -2.470 -11.702 -5.529 1.00 91.19 107 ILE A CA 1
ATOM 772 C C . ILE A 1 107 ? -3.792 -11.720 -6.280 1.00 91.19 107 ILE A C 1
ATOM 774 O O . ILE A 1 107 ? -4.452 -12.759 -6.364 1.00 91.19 107 ILE A O 1
ATOM 778 N N . GLU A 1 108 ? -4.134 -10.582 -6.863 1.00 90.38 108 GLU A N 1
ATOM 779 C CA . GLU A 1 108 ? -5.292 -10.431 -7.728 1.00 90.38 108 GLU A CA 1
ATOM 780 C C . GLU A 1 108 ? -4.829 -10.292 -9.178 1.00 90.38 108 GLU A C 1
ATOM 782 O O . GLU A 1 108 ? -3.872 -9.586 -9.487 1.00 90.38 108 GLU A O 1
ATOM 787 N N . TYR A 1 109 ? -5.484 -11.025 -10.073 1.00 84.25 109 TYR A N 1
ATOM 788 C CA . TYR A 1 109 ? -5.224 -10.985 -11.516 1.00 84.25 109 TYR A CA 1
ATOM 789 C C . TYR A 1 109 ? -6.480 -10.614 -12.315 1.00 84.25 109 TYR A C 1
ATOM 791 O O . TYR A 1 109 ? -6.436 -10.531 -13.544 1.00 84.25 109 TYR A O 1
ATOM 799 N N . GLU A 1 110 ? -7.608 -10.435 -11.624 1.00 74.06 110 GLU A N 1
ATOM 800 C CA . GLU A 1 110 ? -8.865 -9.992 -12.207 1.00 74.06 110 GLU A CA 1
ATOM 801 C C . GLU A 1 110 ? -8.968 -8.472 -12.065 1.00 74.06 110 GLU A C 1
ATOM 803 O O . GLU A 1 110 ? -8.685 -7.921 -11.006 1.00 74.06 110 GLU A O 1
ATOM 808 N N . ASN A 1 111 ? -9.399 -7.789 -13.126 1.00 63.91 111 ASN A N 1
ATOM 809 C CA . ASN A 1 111 ? -9.670 -6.356 -13.064 1.00 63.91 111 AS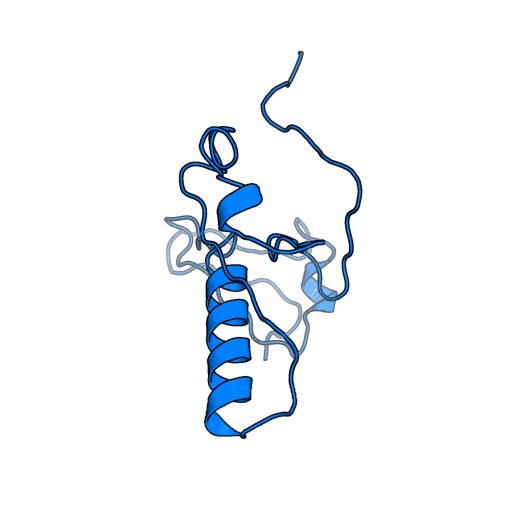N A CA 1
ATOM 810 C C . ASN A 1 111 ? -11.114 -6.153 -12.594 1.00 63.91 111 ASN A C 1
ATOM 812 O O . ASN A 1 111 ? -12.056 -6.414 -13.349 1.00 63.91 111 ASN A O 1
ATOM 816 N N . PHE A 1 112 ? -11.292 -5.680 -11.363 1.00 56.97 112 PHE A N 1
ATOM 817 C CA . PHE A 1 112 ? -12.591 -5.258 -10.849 1.00 56.97 112 PHE A CA 1
ATOM 818 C C . PHE A 1 112 ? -12.843 -3.780 -11.181 1.00 56.97 112 PHE A C 1
ATOM 820 O O . PHE A 1 112 ? -11.942 -2.953 -11.118 1.00 56.97 112 PHE A O 1
ATOM 827 N N . ASN A 1 113 ? -14.077 -3.434 -11.551 1.00 58.41 113 ASN A N 1
ATOM 828 C CA . ASN A 1 113 ? -14.496 -2.047 -11.746 1.00 58.41 113 ASN A CA 1
ATOM 829 C C . ASN A 1 113 ? -15.620 -1.735 -10.750 1.00 58.41 113 ASN A C 1
ATOM 831 O O . ASN A 1 113 ? -16.763 -2.158 -10.941 1.00 58.41 113 ASN A O 1
ATOM 835 N N . ALA A 1 114 ? -15.293 -0.986 -9.695 1.00 55.62 114 ALA A N 1
ATOM 836 C CA . ALA A 1 114 ? -16.244 -0.587 -8.658 1.00 55.62 114 ALA A CA 1
ATOM 837 C C . ALA A 1 114 ? -17.226 0.514 -9.111 1.00 55.62 114 ALA A C 1
ATOM 839 O O . ALA A 1 114 ? -18.241 0.745 -8.451 1.00 55.62 114 ALA A O 1
ATOM 840 N N . ALA A 1 115 ? -16.973 1.179 -10.246 1.00 58.09 115 ALA A N 1
ATOM 841 C CA . ALA A 1 115 ? -17.772 2.306 -10.731 1.00 58.09 115 ALA A CA 1
ATOM 842 C C . ALA A 1 115 ? -19.137 1.893 -11.318 1.00 58.09 115 ALA A C 1
ATOM 844 O O . ALA A 1 115 ? -19.979 2.750 -11.596 1.00 58.09 115 ALA A O 1
ATOM 845 N N . ALA A 1 116 ? -19.396 0.593 -11.494 1.00 55.25 116 ALA A N 1
ATOM 846 C CA . ALA A 1 116 ? -20.640 0.077 -12.058 1.00 55.25 116 ALA A CA 1
ATOM 847 C C . ALA A 1 116 ? -21.462 -0.727 -11.033 1.00 55.25 116 ALA A C 1
ATOM 849 O O . ALA A 1 116 ? -21.567 -1.949 -11.118 1.00 55.25 116 ALA A O 1
ATOM 850 N N . ALA A 1 117 ? -22.123 -0.043 -10.095 1.00 50.69 117 ALA A N 1
ATOM 851 C CA . ALA A 1 117 ? -23.200 -0.645 -9.306 1.00 50.69 117 ALA A CA 1
ATOM 852 C C . ALA A 1 117 ? -24.553 -0.465 -10.024 1.00 50.69 117 ALA A C 1
ATOM 854 O O . ALA A 1 117 ? -24.978 0.659 -10.295 1.00 50.69 117 ALA A O 1
ATOM 855 N N . LYS A 1 118 ? -25.258 -1.567 -10.314 1.00 49.38 118 LYS A N 1
ATOM 856 C CA . LYS A 1 118 ? -26.687 -1.548 -10.676 1.00 49.38 118 LYS A CA 1
ATOM 857 C C . LYS A 1 118 ? -27.511 -2.031 -9.484 1.00 49.38 118 LYS A C 1
ATOM 859 O O . LYS A 1 118 ? -27.222 -3.097 -8.947 1.00 49.38 118 LYS A O 1
ATOM 864 N N . ILE A 1 119 ? -28.509 -1.233 -9.101 1.00 53.78 119 ILE A N 1
ATOM 865 C CA . ILE A 1 119 ? -29.565 -1.595 -8.140 1.00 53.78 119 ILE A CA 1
ATOM 866 C C . ILE A 1 119 ? -30.594 -2.480 -8.843 1.00 53.78 119 ILE A C 1
ATOM 868 O O . ILE A 1 119 ? -30.940 -2.147 -10.002 1.00 53.78 119 ILE A O 1
#

Sequence (119 aa):
NYDGGDVVLGTSGRVLSPKKLPHLPSLKGKTLIVTDGTTVLGGDDKAGIAEIMTAIERVISENRPHGKLCIGFTPDEEVGSGADNFNVAEFGADFAYTVDGGAEGEIEYENFNAAAAKI

Secondary structure (DSSP, 8-state):
---SS-EEETTTTEEE-TTT-TTGGGGTTSPPP---SSS---HHHHHHHHHHHHHHHHHHHTT-----------S-GGGT-TTTT--HHHH--S-------SSTT----S---TT----

Foldseek 3Di:
DAALAWDQQAPPRDIDGCVVVVCSSVCGPPDDDAHSPPDHPPVQPVVQVVVVVVVVVCCVVVVPDDDDDQDDDFPDVVVPCRCVPPDPVVSPDPDDDRSRDDDDPDDDPDDDDPPDDDD

Radius of gyration: 18.16 Å; chains: 1; bounding box: 53×24×46 Å

pLDDT: mean 92.28, std 11.03, range [49.38, 98.62]